Protein AF-A0A016TWL3-F1 (afdb_monomer_lite)

Organism: NCBI:txid53326

Sequence (139 aa):
MMRFKLLQYQGVRLTTAIIVTVYEILSIFLIARTLYVVKKVAPTVRQYFREIGLIIVMAIDNVLGVFECIFEVSSLLGFYWSNNPLLKFIHDHYSLLFFLLIATNSYSIIFLSRDLRREAFFAKRRASNDDHVFMTRFS

Foldseek 3Di:
DVVVVVVVVLVVLVVVLVVLVVVLVVLVVVLVVVVVVCVVVPDDDPVCVLVVVLSVLSVLLSVLSVLVSVQSVCVSVVVCVPPPVSSVVCVVCVVVSVVSNVVSVVVNVVSVVVVVVVVVVVVVVVVVVVVVVVVVVVD

Structure (mmCIF, N/CA/C/O backbone):
data_AF-A0A016TWL3-F1
#
_entry.id   AF-A0A016TWL3-F1
#
loop_
_atom_site.group_PDB
_atom_site.id
_atom_site.type_symbol
_atom_site.label_atom_id
_atom_site.label_alt_id
_atom_site.label_comp_id
_atom_site.label_asym_id
_atom_site.label_entity_id
_atom_site.label_seq_id
_atom_site.pdbx_PDB_ins_code
_atom_site.Cartn_x
_atom_site.Cartn_y
_atom_site.Cartn_z
_atom_site.occupancy
_atom_site.B_iso_or_equiv
_atom_site.auth_seq_id
_atom_site.auth_comp_id
_atom_site.auth_asym_id
_atom_site.auth_atom_id
_atom_site.pdbx_PDB_model_num
ATOM 1 N N . MET A 1 1 ? 14.057 23.406 -25.819 1.00 56.12 1 MET A N 1
ATOM 2 C CA . MET A 1 1 ? 12.793 23.357 -25.044 1.00 56.12 1 MET A CA 1
ATOM 3 C C . MET A 1 1 ? 12.306 21.926 -24.762 1.00 56.12 1 MET A C 1
ATOM 5 O O . MET A 1 1 ? 11.981 21.629 -23.622 1.00 56.12 1 MET A O 1
ATOM 9 N N . MET A 1 2 ? 12.320 21.007 -25.740 1.00 58.12 2 MET A N 1
ATOM 10 C CA . MET A 1 2 ? 11.827 19.620 -25.578 1.00 58.12 2 MET A CA 1
ATOM 11 C C . MET A 1 2 ? 12.643 18.751 -24.590 1.00 58.12 2 MET A C 1
ATOM 13 O O . MET A 1 2 ? 12.067 18.016 -23.796 1.00 58.12 2 MET A O 1
ATOM 17 N N . ARG A 1 3 ? 13.978 18.901 -24.557 1.00 57.78 3 ARG A N 1
ATOM 18 C CA . ARG A 1 3 ? 14.864 18.180 -23.615 1.00 57.78 3 ARG A CA 1
ATOM 19 C C . ARG A 1 3 ? 14.676 18.575 -22.144 1.00 57.78 3 ARG A C 1
ATOM 21 O O . ARG A 1 3 ? 14.868 17.739 -21.273 1.00 57.78 3 ARG A O 1
ATOM 28 N N . PHE A 1 4 ? 14.259 19.814 -21.873 1.00 61.94 4 PHE A N 1
ATOM 29 C CA . PHE A 1 4 ? 14.042 20.306 -20.507 1.00 61.94 4 PHE A CA 1
ATOM 30 C C . PHE A 1 4 ? 12.787 19.678 -19.880 1.00 61.94 4 PHE A C 1
ATOM 32 O O . PHE A 1 4 ? 12.822 19.243 -18.735 1.00 61.94 4 PHE A O 1
ATOM 39 N N . LYS A 1 5 ? 11.712 19.524 -20.672 1.00 62.81 5 LYS A N 1
ATOM 40 C CA . LYS A 1 5 ? 10.492 18.808 -20.254 1.00 62.81 5 LYS A CA 1
ATOM 41 C C . LYS A 1 5 ? 10.761 17.329 -19.965 1.00 62.81 5 LYS A C 1
ATOM 43 O O . LYS A 1 5 ? 10.227 16.787 -19.006 1.00 62.81 5 LYS A O 1
ATOM 48 N N . LEU A 1 6 ? 11.615 16.699 -20.771 1.00 61.50 6 LEU A N 1
ATOM 49 C CA . LEU A 1 6 ? 12.029 15.306 -20.590 1.00 61.50 6 LEU A CA 1
ATOM 50 C C . LEU A 1 6 ? 12.835 15.105 -19.300 1.00 61.50 6 LEU A C 1
ATOM 52 O O . LEU A 1 6 ? 12.558 14.172 -18.554 1.00 61.50 6 LEU A O 1
ATOM 56 N N . LEU A 1 7 ? 13.773 16.008 -19.001 1.00 62.19 7 LEU A N 1
ATOM 57 C CA . LEU A 1 7 ? 14.559 15.966 -17.763 1.00 62.19 7 LEU A CA 1
ATOM 58 C C . LEU A 1 7 ? 13.690 16.198 -16.521 1.00 62.19 7 LEU A C 1
ATOM 60 O O . LEU A 1 7 ? 13.831 15.497 -15.523 1.00 62.19 7 LEU A O 1
ATOM 64 N N . GLN A 1 8 ? 12.749 17.139 -16.607 1.00 69.56 8 GLN A N 1
ATOM 65 C CA . GLN A 1 8 ? 11.818 17.436 -15.522 1.00 69.56 8 GLN A CA 1
ATOM 66 C C . GLN A 1 8 ? 10.868 16.257 -15.250 1.00 69.56 8 GLN A C 1
ATOM 68 O O . GLN A 1 8 ? 10.633 15.912 -14.097 1.00 69.56 8 GLN A O 1
ATOM 73 N N . TYR A 1 9 ? 10.382 15.587 -16.298 1.00 71.38 9 TYR A N 1
ATOM 74 C CA . TYR A 1 9 ? 9.518 14.410 -16.170 1.00 71.38 9 TYR A CA 1
ATOM 75 C C . TYR A 1 9 ? 10.243 13.208 -15.549 1.00 71.38 9 TYR A C 1
ATOM 77 O O . TYR A 1 9 ? 9.702 12.537 -14.674 1.00 71.38 9 TYR A O 1
ATOM 85 N N . GLN A 1 10 ? 11.489 12.960 -15.958 1.00 70.81 10 GLN A N 1
ATOM 86 C CA . GLN A 1 10 ? 12.323 11.902 -15.379 1.00 70.81 10 GLN A CA 1
ATOM 87 C C . GLN A 1 10 ? 12.650 12.179 -13.903 1.00 70.81 10 GLN A C 1
ATOM 89 O O . GLN A 1 10 ? 12.579 11.267 -13.083 1.00 70.81 10 GLN A O 1
ATOM 94 N N . GLY A 1 11 ? 12.934 13.438 -13.550 1.00 74.56 11 GLY A N 1
ATOM 95 C CA . GLY A 1 11 ? 13.174 13.844 -12.163 1.00 74.56 11 GLY A CA 1
ATOM 96 C C . GLY A 1 11 ? 11.966 13.604 -11.257 1.00 74.56 11 GLY A C 1
ATOM 97 O O . GLY A 1 11 ? 12.115 12.997 -10.202 1.00 74.56 11 GLY A O 1
ATOM 98 N N . VAL A 1 12 ? 10.764 14.001 -11.696 1.00 79.00 12 VAL A N 1
ATOM 99 C CA . VAL A 1 12 ? 9.522 13.774 -10.935 1.00 79.00 12 VAL A CA 1
ATOM 100 C C . VAL A 1 12 ? 9.276 12.283 -10.715 1.00 79.00 12 VAL A C 1
ATOM 102 O O . VAL A 1 12 ? 9.033 11.877 -9.585 1.00 79.00 12 VAL A O 1
ATOM 105 N N . ARG A 1 13 ? 9.410 11.453 -11.758 1.00 75.25 13 ARG A N 1
ATOM 106 C CA . ARG A 1 13 ? 9.233 9.996 -11.636 1.00 75.25 13 ARG A CA 1
ATOM 107 C C . ARG A 1 13 ? 10.209 9.367 -10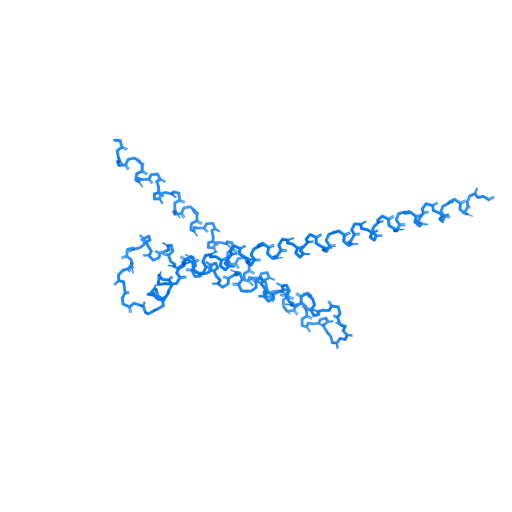.648 1.00 75.25 13 ARG A C 1
ATOM 109 O O . ARG A 1 13 ? 9.808 8.522 -9.858 1.00 75.25 13 ARG A O 1
ATOM 116 N N . LEU A 1 14 ? 11.471 9.797 -10.659 1.00 78.19 14 LEU A N 1
ATOM 117 C CA . LEU A 1 14 ? 12.471 9.302 -9.715 1.00 78.19 14 LEU A CA 1
ATOM 118 C C . LEU A 1 14 ? 12.124 9.685 -8.271 1.00 78.19 14 LEU A C 1
ATOM 120 O O . LEU A 1 14 ? 12.214 8.850 -7.374 1.00 78.19 14 LEU A O 1
ATOM 124 N N . THR A 1 15 ? 11.716 10.935 -8.036 1.00 81.31 15 THR A N 1
ATOM 125 C CA . THR A 1 15 ? 11.315 11.392 -6.700 1.00 81.31 15 THR A CA 1
ATOM 126 C C . THR A 1 15 ? 10.095 10.626 -6.193 1.00 81.31 15 THR A C 1
ATOM 128 O O . THR A 1 1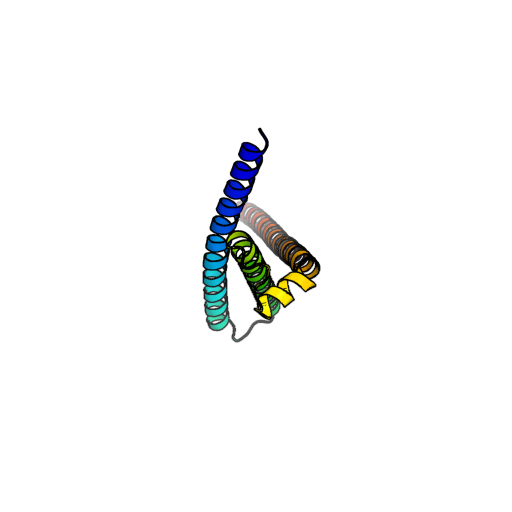5 ? 10.105 10.174 -5.050 1.00 81.31 15 THR A O 1
ATOM 131 N N . THR A 1 16 ? 9.084 10.422 -7.039 1.00 80.19 16 THR A N 1
ATOM 132 C CA . THR A 1 16 ? 7.896 9.633 -6.690 1.00 80.19 16 THR A CA 1
ATOM 133 C C . THR A 1 16 ? 8.269 8.193 -6.348 1.00 80.19 16 THR A C 1
ATOM 135 O O . THR A 1 16 ? 7.900 7.726 -5.275 1.00 80.19 16 THR A O 1
ATOM 138 N N . ALA A 1 17 ? 9.086 7.532 -7.173 1.00 74.81 17 ALA A N 1
ATOM 139 C CA . ALA A 1 17 ? 9.522 6.159 -6.924 1.00 74.81 17 ALA A CA 1
ATOM 140 C C . ALA A 1 17 ? 10.256 6.009 -5.578 1.00 74.81 17 ALA A C 1
ATOM 142 O O . ALA A 1 17 ? 10.011 5.055 -4.839 1.00 74.81 17 ALA A O 1
ATOM 143 N N . ILE A 1 18 ? 11.120 6.966 -5.213 1.00 81.31 18 ILE A N 1
ATOM 144 C CA . ILE A 1 18 ? 11.823 6.961 -3.918 1.00 81.31 18 ILE A CA 1
ATOM 145 C C . ILE A 1 18 ? 10.834 7.102 -2.757 1.00 81.31 18 ILE A C 1
ATOM 147 O O . ILE A 1 18 ? 10.911 6.343 -1.791 1.00 81.31 18 ILE A O 1
ATOM 151 N N . ILE A 1 19 ? 9.905 8.058 -2.845 1.00 84.81 19 ILE A N 1
ATOM 152 C CA . ILE A 1 19 ? 8.906 8.301 -1.796 1.00 84.81 19 ILE A CA 1
ATOM 153 C C . ILE A 1 19 ? 8.029 7.063 -1.600 1.00 84.81 19 ILE A C 1
ATOM 155 O O . ILE A 1 19 ? 7.853 6.623 -0.464 1.00 84.81 19 ILE A O 1
ATOM 159 N N . VAL A 1 20 ? 7.532 6.482 -2.694 1.00 79.56 20 VAL A N 1
ATOM 160 C CA . VAL A 1 20 ? 6.716 5.263 -2.672 1.00 79.56 20 VAL A CA 1
ATOM 161 C C . VAL A 1 20 ? 7.508 4.116 -2.053 1.00 79.56 20 VAL A C 1
ATOM 163 O O . VAL A 1 20 ? 7.037 3.501 -1.106 1.00 79.56 20 VAL A O 1
ATOM 166 N N . THR A 1 21 ? 8.759 3.897 -2.466 1.00 78.81 21 THR A N 1
ATOM 167 C CA . THR A 1 21 ? 9.604 2.830 -1.899 1.00 78.81 21 THR A CA 1
ATOM 168 C C . THR A 1 21 ? 9.759 2.958 -0.379 1.00 78.81 21 THR A C 1
ATOM 170 O O . THR A 1 21 ? 9.636 1.973 0.349 1.00 78.81 21 THR A O 1
ATOM 173 N N . VAL A 1 22 ? 10.014 4.169 0.130 1.00 84.88 22 VAL A N 1
ATOM 174 C CA . VAL A 1 22 ? 10.128 4.410 1.579 1.00 84.88 22 VAL A CA 1
ATOM 175 C C . VAL A 1 22 ? 8.794 4.157 2.284 1.00 84.88 22 VAL A C 1
ATOM 177 O O . VAL A 1 22 ? 8.773 3.546 3.354 1.00 84.88 22 VAL A O 1
ATOM 180 N N . TYR A 1 23 ? 7.687 4.598 1.687 1.00 82.81 23 TYR A N 1
ATOM 181 C CA . TYR A 1 23 ? 6.347 4.394 2.227 1.00 82.81 23 TYR A CA 1
ATOM 182 C C . TYR A 1 23 ? 5.982 2.907 2.326 1.00 82.81 23 TYR A C 1
ATOM 184 O O . TYR A 1 23 ? 5.508 2.471 3.375 1.00 82.81 23 TYR A O 1
ATOM 192 N N . GLU A 1 24 ? 6.266 2.115 1.292 1.00 79.00 24 GLU A N 1
ATOM 193 C CA . GLU A 1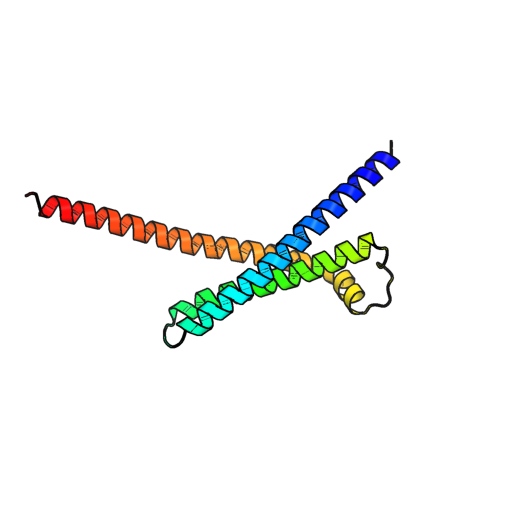 24 ? 6.020 0.667 1.272 1.00 79.00 24 GLU A CA 1
ATOM 194 C C . GLU A 1 24 ? 6.827 -0.052 2.367 1.00 79.00 24 GLU A C 1
ATOM 196 O O . GLU A 1 24 ? 6.286 -0.845 3.138 1.00 79.00 24 GLU A O 1
ATOM 201 N N . ILE A 1 25 ? 8.114 0.283 2.534 1.00 82.75 25 ILE A N 1
ATOM 202 C CA . ILE A 1 25 ? 8.964 -0.313 3.584 1.00 82.75 25 ILE A CA 1
ATOM 203 C C . ILE A 1 25 ? 8.404 -0.020 4.984 1.00 82.75 25 ILE A C 1
ATOM 205 O O . ILE A 1 25 ? 8.319 -0.918 5.830 1.00 82.75 25 ILE A O 1
ATOM 209 N N . LEU A 1 26 ? 8.001 1.227 5.237 1.00 84.75 26 LEU A N 1
ATOM 210 C CA . LEU A 1 26 ? 7.381 1.614 6.505 1.00 84.75 26 LEU A CA 1
ATOM 211 C C . LEU A 1 26 ? 6.039 0.899 6.712 1.00 84.75 26 LEU A C 1
ATOM 213 O O . LEU A 1 26 ? 5.759 0.427 7.816 1.00 84.75 26 LEU A O 1
ATOM 217 N N . SER A 1 27 ? 5.238 0.770 5.657 1.00 81.56 27 SER A N 1
ATOM 218 C CA . SER A 1 27 ? 3.937 0.101 5.690 1.00 81.56 27 SER A CA 1
ATOM 219 C C . SER A 1 27 ? 4.072 -1.382 6.030 1.00 81.56 27 SER A C 1
ATOM 221 O O . SER A 1 27 ? 3.378 -1.864 6.928 1.00 81.56 27 SER A O 1
ATOM 223 N N . ILE A 1 28 ? 5.038 -2.093 5.435 1.00 83.50 28 ILE A N 1
ATOM 224 C CA . ILE A 1 28 ? 5.365 -3.486 5.789 1.00 83.50 28 ILE A CA 1
ATOM 225 C C . ILE A 1 28 ? 5.693 -3.604 7.283 1.00 83.50 28 ILE A C 1
ATOM 227 O O . ILE A 1 28 ? 5.150 -4.472 7.973 1.00 83.50 28 ILE A O 1
ATOM 231 N N . PHE A 1 29 ? 6.555 -2.724 7.802 1.00 84.69 29 PHE A N 1
ATOM 232 C CA . PHE A 1 29 ? 6.948 -2.744 9.212 1.00 84.69 29 PHE A CA 1
ATOM 233 C C . PHE A 1 29 ? 5.748 -2.532 10.151 1.00 84.69 29 PHE A C 1
ATOM 235 O O . PHE A 1 29 ? 5.584 -3.256 11.140 1.00 84.69 29 PHE A O 1
ATOM 242 N N . LEU A 1 30 ? 4.874 -1.575 9.831 1.00 83.00 30 LEU A N 1
ATOM 243 C CA . LEU A 1 30 ? 3.681 -1.270 10.624 1.00 83.00 30 LEU A CA 1
ATOM 244 C C . LEU A 1 30 ? 2.637 -2.393 10.574 1.00 83.00 30 LEU A C 1
ATOM 246 O O . LEU A 1 30 ? 2.065 -2.736 11.615 1.00 83.00 30 LEU A O 1
ATOM 250 N N . ILE A 1 31 ? 2.420 -3.010 9.410 1.00 84.81 31 ILE A N 1
ATOM 251 C CA . ILE A 1 31 ? 1.503 -4.148 9.254 1.00 84.81 31 ILE A CA 1
ATOM 252 C C . ILE A 1 31 ? 2.015 -5.351 10.053 1.00 84.81 31 ILE A C 1
ATOM 254 O O . ILE A 1 31 ? 1.254 -5.950 10.817 1.00 84.81 31 ILE A O 1
ATOM 258 N N . ALA A 1 32 ? 3.311 -5.665 9.961 1.00 81.31 32 ALA A N 1
ATOM 259 C CA . ALA A 1 32 ? 3.921 -6.765 10.707 1.00 81.31 32 ALA A CA 1
ATOM 260 C C . ALA A 1 32 ? 3.790 -6.571 12.226 1.00 81.31 32 ALA A C 1
ATOM 262 O O . ALA A 1 32 ? 3.399 -7.493 12.950 1.00 81.31 32 ALA A O 1
ATOM 263 N N . ARG A 1 33 ? 4.049 -5.352 12.716 1.00 84.81 33 ARG A N 1
ATOM 264 C CA . ARG A 1 33 ? 3.878 -5.011 14.134 1.00 84.81 33 ARG A CA 1
ATOM 265 C C . ARG A 1 33 ? 2.420 -5.144 14.574 1.00 84.81 33 ARG A C 1
ATOM 267 O O . ARG A 1 33 ? 2.161 -5.709 15.635 1.00 84.81 33 ARG A O 1
ATOM 274 N N . THR A 1 34 ? 1.478 -4.657 13.770 1.00 81.38 34 THR A N 1
ATOM 275 C CA . THR A 1 34 ? 0.039 -4.732 14.067 1.00 81.38 34 THR A CA 1
ATOM 276 C C . THR A 1 34 ? -0.434 -6.182 14.143 1.00 81.38 34 THR A C 1
ATOM 278 O O . THR A 1 34 ? -1.069 -6.565 15.123 1.00 81.38 34 THR A O 1
ATOM 281 N N . LEU A 1 35 ? -0.044 -7.028 13.183 1.00 80.75 35 LEU A N 1
ATOM 282 C CA . LEU A 1 35 ? -0.340 -8.465 13.201 1.00 80.75 35 LEU A CA 1
ATOM 283 C C . LEU A 1 35 ? 0.229 -9.163 14.440 1.00 80.75 35 LEU A C 1
ATOM 285 O O . LEU A 1 35 ? -0.456 -9.979 15.059 1.00 80.75 35 LEU A O 1
ATOM 289 N N . TYR A 1 36 ? 1.462 -8.829 14.827 1.00 82.75 36 TYR A N 1
ATOM 290 C CA . TYR A 1 36 ? 2.091 -9.384 16.024 1.00 82.75 36 TYR A CA 1
ATOM 291 C C . TYR A 1 36 ? 1.328 -9.012 17.303 1.00 82.75 36 TYR A C 1
ATOM 293 O O . TYR A 1 36 ? 1.057 -9.877 18.139 1.00 82.75 36 TYR A O 1
ATOM 301 N N . VAL A 1 37 ? 0.941 -7.740 17.444 1.00 81.94 37 VAL A N 1
ATOM 302 C CA . VAL A 1 37 ? 0.168 -7.254 18.595 1.00 81.94 37 VAL A CA 1
ATOM 303 C C . VAL A 1 37 ? -1.210 -7.907 18.635 1.00 81.94 37 VAL A C 1
ATOM 305 O O . VAL A 1 37 ? -1.586 -8.439 19.676 1.00 81.94 37 VAL A O 1
ATOM 308 N N . VAL A 1 38 ? -1.931 -7.952 17.511 1.00 77.06 38 VAL A N 1
ATOM 309 C CA . VAL A 1 38 ? -3.255 -8.588 17.442 1.00 77.06 38 VAL A CA 1
ATOM 310 C C . VAL A 1 38 ? -3.160 -10.058 17.832 1.00 77.06 38 VAL A C 1
ATOM 312 O O . VAL A 1 38 ? -3.883 -10.490 18.724 1.00 77.06 38 VAL A O 1
ATOM 315 N N . LYS A 1 39 ? -2.208 -10.819 17.275 1.00 76.44 39 LYS A N 1
ATOM 316 C CA . LYS A 1 39 ? -2.013 -12.237 17.624 1.00 76.44 39 LYS A CA 1
ATOM 317 C C . LYS A 1 39 ? -1.786 -12.450 19.125 1.00 76.44 39 LYS A C 1
ATOM 319 O O . LYS A 1 39 ? -2.258 -13.441 19.674 1.00 76.44 39 LYS A O 1
ATOM 324 N N . LYS A 1 40 ? -1.089 -11.527 19.793 1.00 78.88 40 LYS A N 1
ATOM 325 C CA . LYS A 1 40 ? -0.817 -11.601 21.234 1.00 78.88 40 LYS A CA 1
ATOM 326 C C . LYS A 1 40 ? -2.052 -11.306 22.102 1.00 78.88 40 LYS A C 1
ATOM 328 O O . LYS A 1 40 ? -2.128 -11.818 23.213 1.00 78.88 40 LYS A O 1
ATOM 333 N N . VAL A 1 41 ? -3.005 -10.507 21.619 1.00 74.88 41 VAL A N 1
ATOM 334 C CA . VAL A 1 41 ? -4.175 -10.026 22.391 1.00 74.88 41 VAL A CA 1
ATOM 335 C C . VAL A 1 41 ? -5.474 -10.791 22.042 1.00 74.88 41 VAL A C 1
ATOM 337 O O . VAL A 1 41 ? -6.494 -10.638 22.709 1.00 74.88 41 VAL A O 1
ATOM 340 N N . ALA A 1 42 ? -5.453 -11.657 21.023 1.00 61.47 42 ALA A N 1
ATOM 341 C CA . ALA A 1 42 ? -6.652 -12.131 20.328 1.00 61.47 42 ALA A CA 1
ATOM 342 C C . ALA A 1 42 ? -7.483 -13.316 20.882 1.00 61.47 42 ALA A C 1
ATOM 344 O O . ALA A 1 42 ? -8.468 -13.615 20.205 1.00 61.47 42 ALA A O 1
ATOM 345 N N . PRO A 1 43 ? -7.235 -14.034 22.001 1.00 55.12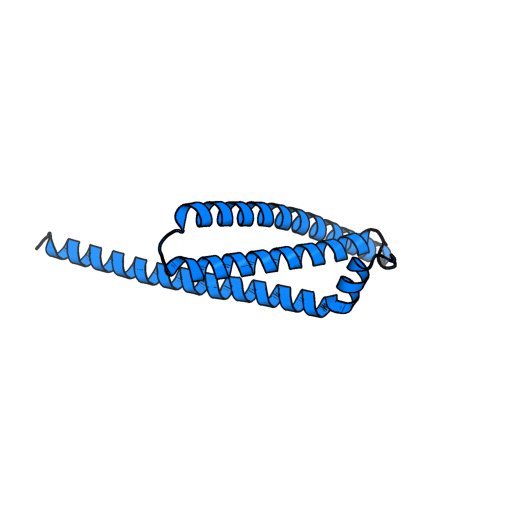 43 PRO A N 1
ATOM 346 C CA . PRO A 1 43 ? -7.878 -15.346 22.121 1.00 55.12 43 PRO A CA 1
ATOM 347 C C . PRO A 1 43 ? -9.419 -15.366 22.254 1.00 55.12 43 PRO A C 1
ATOM 349 O O . PRO A 1 43 ? -9.971 -16.457 22.152 1.00 55.12 43 PRO A O 1
ATOM 352 N N . THR A 1 44 ? -10.154 -14.249 22.438 1.00 57.06 44 THR A N 1
ATOM 353 C CA . THR A 1 44 ? -11.564 -14.391 22.884 1.00 57.06 44 THR A CA 1
ATOM 354 C C . THR A 1 44 ? -12.628 -13.383 22.415 1.00 57.06 44 THR A C 1
ATOM 356 O O . THR A 1 44 ? -13.703 -13.371 23.009 1.00 57.06 44 THR A O 1
ATOM 359 N N . VAL A 1 45 ? -12.452 -12.541 21.380 1.00 55.75 45 VAL A N 1
ATOM 360 C CA . VAL A 1 45 ? -13.517 -11.548 21.062 1.00 55.75 45 VAL A CA 1
ATOM 361 C C . VAL A 1 45 ? -13.827 -11.373 19.572 1.00 55.75 45 VAL A C 1
ATOM 363 O O . VAL A 1 45 ? -12.989 -10.972 18.772 1.00 55.75 45 VAL A O 1
ATOM 366 N N . ARG A 1 46 ? -15.108 -11.555 19.218 1.00 58.59 46 ARG A N 1
ATOM 367 C CA . ARG A 1 46 ? -15.734 -11.304 17.898 1.00 58.59 46 ARG A CA 1
ATOM 368 C C . ARG A 1 46 ? -15.459 -9.898 17.326 1.00 58.59 46 ARG A C 1
ATOM 370 O O . ARG A 1 46 ? -15.618 -9.679 16.130 1.00 58.59 46 ARG A O 1
ATOM 377 N N . GLN A 1 47 ? -15.029 -8.965 18.174 1.00 65.50 47 GLN A N 1
ATOM 378 C CA . GLN A 1 47 ? -14.642 -7.599 17.825 1.00 65.50 47 GLN A CA 1
ATOM 379 C C . GLN A 1 47 ? -13.379 -7.542 16.939 1.00 65.50 47 GLN A C 1
ATOM 381 O O . GLN A 1 47 ? -13.283 -6.652 16.096 1.00 65.50 47 GLN A O 1
ATOM 386 N N . TYR A 1 48 ? -12.497 -8.550 17.015 1.00 66.69 48 TYR A N 1
ATOM 387 C CA . TYR A 1 48 ? -11.259 -8.616 16.229 1.00 66.69 48 TYR A CA 1
ATOM 388 C C . TYR A 1 48 ? -11.451 -9.016 14.761 1.00 66.69 48 TYR A C 1
ATOM 390 O O . TYR A 1 48 ? -10.604 -8.685 13.942 1.00 66.69 48 TYR A O 1
ATOM 398 N N . PHE A 1 49 ? -12.555 -9.670 14.371 1.00 68.94 49 PHE A N 1
ATOM 399 C CA . PHE A 1 49 ? -12.770 -10.062 12.963 1.00 68.94 49 PHE A CA 1
ATOM 400 C C . PHE A 1 49 ? -12.766 -8.864 12.012 1.00 68.94 49 PHE A C 1
ATOM 402 O O . PHE A 1 49 ? -12.262 -8.939 10.894 1.00 68.94 49 PHE A O 1
ATOM 409 N N . ARG A 1 50 ? -13.326 -7.746 12.475 1.00 69.62 50 ARG A N 1
ATOM 410 C CA . ARG A 1 50 ? -13.402 -6.508 11.711 1.00 69.62 50 ARG A CA 1
ATOM 411 C C . ARG A 1 50 ? -12.016 -5.863 11.567 1.00 69.62 50 ARG A C 1
ATOM 413 O O . ARG A 1 50 ? -11.649 -5.471 10.466 1.00 69.62 50 ARG A O 1
ATOM 420 N N . GLU A 1 51 ? -11.242 -5.818 12.648 1.00 74.56 51 GLU A N 1
ATOM 421 C CA . GLU A 1 51 ? -9.863 -5.306 12.651 1.00 74.56 51 GLU A CA 1
ATOM 422 C C . GLU A 1 51 ? -8.933 -6.172 11.792 1.00 74.56 51 GLU A C 1
ATOM 424 O O . GLU A 1 51 ? -8.173 -5.647 10.986 1.00 74.56 51 GLU A O 1
ATOM 429 N N . ILE A 1 52 ? -9.066 -7.498 11.876 1.00 77.69 52 ILE A N 1
ATOM 430 C CA . ILE A 1 52 ? -8.345 -8.451 11.023 1.00 77.69 52 ILE A CA 1
ATOM 431 C C . ILE A 1 52 ? -8.683 -8.216 9.547 1.00 77.69 52 ILE A C 1
ATOM 433 O O . ILE A 1 52 ? -7.780 -8.197 8.718 1.00 77.69 52 ILE A O 1
ATOM 437 N N . GLY A 1 53 ? -9.957 -7.982 9.212 1.00 79.62 53 GLY A N 1
ATOM 438 C CA . GLY A 1 53 ? -10.367 -7.647 7.847 1.00 79.62 53 GLY A CA 1
ATOM 439 C C . GLY A 1 53 ? -9.681 -6.388 7.309 1.00 79.62 53 GLY A C 1
ATOM 440 O O . GLY A 1 53 ? -9.227 -6.384 6.169 1.00 79.62 53 GLY A O 1
ATOM 441 N N . LEU A 1 54 ? -9.540 -5.344 8.132 1.00 79.31 54 LEU A N 1
ATOM 442 C CA . LEU A 1 54 ? -8.823 -4.128 7.739 1.00 79.31 54 LEU A CA 1
ATOM 443 C C . LEU A 1 54 ? -7.321 -4.375 7.568 1.00 79.31 54 LEU A C 1
ATOM 445 O O . LEU A 1 54 ? -6.736 -3.913 6.594 1.00 79.31 54 LEU A O 1
ATOM 449 N N . ILE A 1 55 ? -6.712 -5.158 8.460 1.00 80.44 55 ILE A N 1
ATOM 450 C CA . ILE A 1 55 ? -5.300 -5.544 8.346 1.00 80.44 55 ILE A CA 1
ATOM 451 C C . ILE A 1 55 ? -5.052 -6.330 7.052 1.00 80.44 55 ILE A C 1
ATOM 453 O O . ILE A 1 55 ? -4.048 -6.104 6.384 1.00 80.44 55 ILE A O 1
ATOM 457 N N . ILE A 1 56 ? -5.973 -7.219 6.668 1.00 82.25 56 ILE A N 1
ATOM 458 C CA . ILE A 1 56 ? -5.892 -7.965 5.406 1.00 82.25 56 ILE A CA 1
ATOM 459 C C . ILE A 1 56 ? -5.979 -7.015 4.209 1.00 82.25 56 ILE A C 1
ATOM 461 O O . ILE A 1 56 ? -5.167 -7.130 3.296 1.00 82.25 56 ILE A O 1
ATOM 465 N N . VAL A 1 57 ? -6.915 -6.061 4.207 1.00 83.56 57 VAL A N 1
ATOM 466 C CA . VAL A 1 57 ? -7.021 -5.085 3.108 1.00 83.56 57 VAL A CA 1
ATOM 467 C C . VAL A 1 57 ? -5.766 -4.217 3.013 1.00 83.56 57 VAL A C 1
ATOM 469 O O . VAL A 1 57 ? -5.262 -4.029 1.913 1.00 83.56 57 VAL A O 1
ATOM 472 N N . MET A 1 58 ? -5.209 -3.764 4.139 1.00 82.12 58 MET A N 1
ATOM 473 C CA . MET A 1 58 ? -3.935 -3.033 4.159 1.00 82.12 58 MET A CA 1
ATOM 474 C C . MET A 1 58 ? -2.765 -3.880 3.648 1.00 82.12 58 MET A C 1
ATOM 476 O O . MET A 1 58 ? -1.892 -3.370 2.955 1.00 82.12 58 MET A O 1
ATOM 480 N N . ALA A 1 59 ? -2.743 -5.178 3.957 1.00 84.00 59 ALA A N 1
ATOM 481 C CA . ALA A 1 59 ? -1.734 -6.085 3.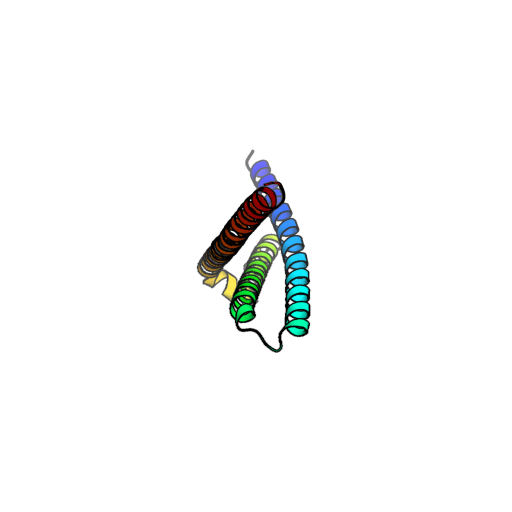423 1.00 84.00 59 ALA A CA 1
ATOM 482 C C . ALA A 1 59 ? -1.859 -6.250 1.900 1.00 84.00 59 ALA A C 1
ATOM 484 O O . ALA A 1 59 ? -0.841 -6.285 1.216 1.00 84.00 59 ALA A O 1
ATOM 485 N N . ILE A 1 60 ? -3.084 -6.319 1.369 1.00 86.00 60 ILE A N 1
ATOM 486 C CA . ILE A 1 60 ? -3.330 -6.359 -0.079 1.00 86.00 60 ILE A CA 1
ATOM 487 C C . ILE A 1 60 ? -2.875 -5.050 -0.735 1.00 86.00 60 ILE A C 1
ATOM 489 O O . ILE A 1 60 ? -2.168 -5.105 -1.734 1.00 86.00 60 ILE A O 1
ATOM 493 N N . ASP A 1 61 ? -3.226 -3.899 -0.156 1.00 85.00 61 ASP A N 1
ATOM 494 C CA . ASP A 1 61 ? -2.849 -2.567 -0.656 1.00 85.00 61 ASP A CA 1
ATOM 495 C C . ASP A 1 61 ? -1.324 -2.428 -0.792 1.00 85.00 61 ASP A C 1
ATOM 497 O O . ASP A 1 61 ? -0.816 -2.061 -1.845 1.00 85.00 61 ASP A O 1
ATOM 501 N N . ASN A 1 62 ? -0.592 -2.865 0.233 1.00 84.88 62 ASN A N 1
ATOM 502 C CA . ASN A 1 62 ? 0.871 -2.896 0.268 1.00 84.88 62 ASN A CA 1
ATOM 503 C C . ASN A 1 62 ? 1.470 -3.849 -0.792 1.00 84.88 62 ASN A C 1
ATOM 505 O O . ASN A 1 62 ? 2.448 -3.540 -1.461 1.00 84.88 62 ASN A O 1
ATOM 509 N N . VAL A 1 63 ? 0.870 -5.024 -1.025 1.00 86.06 63 VAL A N 1
ATOM 510 C CA . VAL A 1 63 ? 1.325 -5.917 -2.113 1.00 86.06 63 VAL A CA 1
ATOM 511 C C . VAL A 1 63 ? 1.122 -5.268 -3.488 1.00 86.06 63 VAL A C 1
ATOM 513 O O . VAL A 1 63 ? 1.973 -5.410 -4.368 1.00 86.06 63 VAL A O 1
ATOM 516 N N . LEU A 1 64 ? 0.017 -4.546 -3.681 1.00 86.62 64 LEU A N 1
ATOM 517 C CA . LEU A 1 64 ? -0.253 -3.823 -4.925 1.00 86.62 64 LEU A CA 1
ATOM 518 C C . LEU A 1 64 ? 0.716 -2.652 -5.123 1.00 86.62 64 LEU A C 1
ATOM 520 O O . LEU A 1 64 ? 1.232 -2.493 -6.230 1.00 86.62 64 LEU A O 1
ATOM 524 N N . GLY A 1 65 ? 1.033 -1.908 -4.060 1.00 83.88 65 GLY A N 1
ATOM 525 C CA . GLY A 1 65 ? 2.042 -0.846 -4.069 1.00 83.88 65 GLY A CA 1
ATOM 526 C C . GLY A 1 65 ? 3.434 -1.360 -4.448 1.00 83.88 65 GLY A C 1
ATOM 527 O O . GLY A 1 65 ? 4.118 -0.773 -5.289 1.00 83.88 65 GLY A O 1
ATOM 528 N N . VAL A 1 66 ? 3.826 -2.536 -3.944 1.00 84.12 66 VAL A N 1
ATOM 529 C CA . VAL A 1 66 ? 5.069 -3.208 -4.364 1.00 84.12 66 VAL A CA 1
ATOM 530 C C . VAL A 1 66 ? 5.069 -3.528 -5.864 1.00 84.12 66 VAL A C 1
ATOM 532 O O . VAL A 1 66 ? 6.086 -3.309 -6.527 1.00 84.12 66 VAL A O 1
ATOM 535 N N . PHE A 1 67 ? 3.961 -4.016 -6.434 1.00 86.19 67 PHE A N 1
ATOM 536 C CA . PHE A 1 67 ? 3.887 -4.274 -7.878 1.00 86.19 67 PHE A CA 1
ATOM 537 C C . PHE A 1 67 ? 4.008 -2.997 -8.712 1.00 86.19 67 PHE A C 1
ATOM 539 O O . PHE A 1 67 ? 4.702 -3.003 -9.733 1.00 86.19 67 PHE A O 1
ATOM 546 N N . GLU A 1 68 ? 3.389 -1.903 -8.273 1.00 83.06 68 GLU A N 1
ATOM 547 C CA . GLU A 1 68 ? 3.520 -0.598 -8.921 1.00 83.06 68 GLU A CA 1
ATOM 548 C C . GLU A 1 68 ? 4.968 -0.094 -8.868 1.00 83.06 68 GLU A C 1
ATOM 550 O O . GLU A 1 68 ? 5.534 0.279 -9.897 1.00 83.06 68 GLU A O 1
ATOM 555 N N . CYS A 1 69 ? 5.621 -0.200 -7.710 1.00 81.88 69 CYS A N 1
ATOM 556 C CA . CYS A 1 69 ? 7.025 0.167 -7.543 1.00 81.88 69 CYS A CA 1
ATOM 557 C C . CYS A 1 69 ? 7.952 -0.661 -8.453 1.00 81.88 69 CYS A C 1
ATOM 559 O O . CYS A 1 69 ? 8.838 -0.113 -9.112 1.00 81.88 69 CYS A O 1
ATOM 561 N N . ILE A 1 70 ? 7.745 -1.980 -8.546 1.00 83.88 70 ILE A N 1
ATOM 562 C CA . ILE A 1 70 ? 8.508 -2.856 -9.453 1.00 83.88 70 ILE A CA 1
ATOM 563 C C . ILE A 1 70 ? 8.316 -2.420 -10.914 1.00 83.88 70 ILE A C 1
ATOM 565 O O . ILE A 1 70 ? 9.280 -2.378 -11.689 1.00 83.88 70 ILE A O 1
ATOM 569 N N . PHE A 1 71 ? 7.091 -2.067 -11.302 1.00 82.81 71 PHE A N 1
ATOM 570 C CA . PHE A 1 71 ? 6.793 -1.577 -12.644 1.00 82.81 71 PHE A CA 1
ATOM 571 C C . PHE A 1 71 ? 7.480 -0.236 -12.941 1.00 82.81 71 PHE A C 1
ATOM 573 O O . PHE A 1 71 ? 8.130 -0.088 -13.978 1.00 82.81 71 PHE A O 1
ATOM 580 N N . GLU A 1 72 ? 7.418 0.730 -12.026 1.00 78.88 72 GLU A N 1
ATOM 581 C CA . GLU A 1 72 ? 8.073 2.027 -12.209 1.00 78.88 72 GLU A CA 1
ATOM 582 C C . GLU A 1 72 ? 9.597 1.904 -12.282 1.00 78.88 72 GLU A C 1
ATOM 584 O O . GLU A 1 72 ? 10.217 2.459 -13.193 1.00 78.88 72 GLU A O 1
ATOM 589 N N . VAL A 1 73 ? 10.204 1.134 -11.377 1.00 81.19 73 VAL A N 1
ATOM 590 C CA . VAL A 1 73 ? 11.657 0.914 -11.347 1.00 81.19 73 VAL A CA 1
ATOM 591 C C . VAL A 1 73 ? 12.122 0.184 -12.606 1.00 81.19 73 VAL A C 1
ATOM 593 O O . VAL A 1 73 ? 13.112 0.587 -13.219 1.00 81.19 73 VAL A O 1
ATOM 596 N N . SER A 1 74 ? 11.399 -0.846 -13.053 1.00 81.31 74 SER A N 1
ATOM 597 C CA . SER A 1 74 ? 11.734 -1.549 -14.300 1.00 81.31 74 SER A CA 1
ATOM 598 C C . SER A 1 74 ? 11.612 -0.646 -15.532 1.00 81.31 74 SER A C 1
ATOM 600 O O . SER A 1 74 ? 12.453 -0.722 -16.430 1.00 81.31 74 SER A O 1
ATOM 602 N N . SER A 1 75 ? 10.633 0.264 -15.553 1.00 78.25 75 SER A N 1
ATOM 603 C CA . SER A 1 75 ? 10.495 1.289 -16.591 1.00 78.25 75 SER A CA 1
ATOM 604 C C . SER A 1 75 ? 11.656 2.291 -16.575 1.00 78.25 75 SER A C 1
ATOM 606 O O . SER A 1 75 ? 12.175 2.632 -17.638 1.00 78.25 75 SER A O 1
ATOM 608 N N . LEU A 1 76 ? 12.097 2.741 -15.395 1.00 76.75 76 LEU A N 1
ATOM 609 C CA . LEU A 1 76 ? 13.222 3.675 -15.240 1.00 76.75 76 LEU A CA 1
ATOM 610 C C . LEU A 1 76 ? 14.564 3.052 -15.646 1.00 76.75 76 LEU A C 1
ATOM 612 O O . LEU A 1 76 ? 15.385 3.720 -16.269 1.00 76.75 76 LEU A O 1
ATOM 616 N N . LEU A 1 77 ? 14.772 1.773 -15.332 1.00 79.25 77 LEU A N 1
ATOM 617 C CA . LEU A 1 77 ? 15.995 1.036 -15.668 1.00 79.25 77 LEU A CA 1
ATOM 618 C C . LEU A 1 77 ? 16.011 0.503 -17.112 1.00 79.25 77 LEU A C 1
ATOM 620 O O . LEU A 1 77 ? 17.002 -0.082 -17.539 1.00 79.25 77 LEU A O 1
ATOM 624 N N . GLY A 1 78 ? 14.929 0.693 -17.875 1.00 74.69 78 GLY A N 1
ATOM 625 C CA . GLY A 1 78 ? 14.830 0.226 -19.260 1.00 74.69 78 GLY A CA 1
ATOM 626 C C . GLY A 1 78 ? 14.607 -1.284 -19.404 1.00 74.69 78 GLY A C 1
ATOM 627 O O . GLY A 1 78 ? 14.713 -1.817 -20.505 1.00 74.69 78 GLY A O 1
ATOM 628 N N . PHE A 1 79 ? 14.236 -1.983 -18.327 1.00 75.75 79 PHE A N 1
ATOM 629 C CA . PHE A 1 79 ? 13.942 -3.423 -18.328 1.00 75.75 79 PHE A CA 1
ATOM 630 C C . PHE A 1 79 ? 12.534 -3.771 -18.832 1.00 75.75 79 PHE A C 1
ATOM 632 O O . PHE A 1 79 ? 12.076 -4.896 -18.654 1.00 75.75 79 PHE A O 1
ATOM 639 N N . TYR A 1 80 ? 11.856 -2.833 -19.494 1.00 61.62 80 TYR A N 1
ATOM 640 C CA . TYR A 1 80 ? 10.483 -2.984 -19.987 1.00 61.62 80 TYR A CA 1
ATOM 641 C C . TYR A 1 80 ? 10.291 -4.197 -20.920 1.00 61.62 80 TYR A C 1
ATOM 643 O O . TYR A 1 80 ? 9.215 -4.779 -20.966 1.00 61.62 80 TYR A O 1
ATOM 651 N N . TRP A 1 81 ? 11.355 -4.610 -21.618 1.00 62.97 81 TRP A N 1
ATOM 652 C CA . TRP A 1 81 ? 11.378 -5.752 -22.546 1.00 62.97 81 TRP A CA 1
ATOM 653 C C . TRP A 1 81 ? 12.082 -6.990 -21.984 1.00 62.97 81 TRP A C 1
ATOM 655 O O . TRP A 1 81 ? 12.478 -7.891 -22.721 1.00 62.97 81 TRP A O 1
ATOM 665 N N . SER A 1 82 ? 12.300 -7.026 -20.674 1.00 66.75 82 SER A N 1
ATOM 666 C CA . SER A 1 82 ? 12.896 -8.176 -20.014 1.00 66.75 82 SER A CA 1
ATOM 667 C C . SER A 1 82 ? 11.984 -9.405 -20.134 1.00 66.75 82 SER A C 1
ATOM 669 O O . SER A 1 82 ? 10.785 -9.314 -19.885 1.00 66.75 82 SER A O 1
ATOM 671 N N . ASN A 1 83 ? 12.559 -10.582 -20.413 1.00 73.19 83 ASN A N 1
ATOM 672 C CA . ASN A 1 83 ? 11.860 -11.882 -20.406 1.00 73.19 83 ASN A CA 1
ATOM 673 C C . ASN A 1 83 ? 11.404 -12.340 -19.001 1.00 73.19 83 ASN A C 1
ATOM 675 O O . ASN A 1 83 ? 11.101 -13.514 -18.790 1.00 73.19 83 ASN A O 1
ATOM 679 N N . ASN A 1 84 ? 11.358 -11.433 -18.025 1.00 81.94 84 ASN A N 1
ATOM 680 C CA . ASN A 1 84 ? 10.884 -11.728 -16.685 1.00 81.94 84 ASN A CA 1
ATOM 681 C C . ASN A 1 84 ? 9.359 -11.949 -16.703 1.00 81.94 84 ASN A C 1
ATOM 683 O O . ASN A 1 84 ? 8.608 -11.007 -16.979 1.00 81.94 84 ASN A O 1
ATOM 687 N N . PRO A 1 85 ? 8.870 -13.153 -16.350 1.00 83.56 85 PRO A N 1
ATOM 688 C CA . PRO A 1 85 ? 7.442 -13.474 -16.402 1.00 83.56 85 PRO A CA 1
ATOM 689 C C . PRO A 1 85 ? 6.616 -12.597 -15.453 1.00 83.56 85 PRO A C 1
ATOM 691 O O . PRO A 1 85 ? 5.473 -12.267 -15.752 1.00 83.56 85 PRO A O 1
ATOM 694 N N . LEU A 1 86 ? 7.218 -12.168 -14.340 1.00 82.25 86 LEU A N 1
ATOM 695 C CA . LEU A 1 86 ? 6.588 -11.296 -13.352 1.00 82.25 86 LEU A CA 1
ATOM 696 C C . LEU A 1 86 ? 6.355 -9.879 -13.907 1.00 82.25 86 LEU A C 1
ATOM 698 O O . LEU A 1 86 ? 5.263 -9.343 -13.759 1.00 82.25 86 LEU A O 1
ATOM 702 N N . LEU A 1 87 ? 7.336 -9.299 -14.609 1.00 82.94 87 LEU A N 1
ATOM 703 C CA . LEU A 1 87 ? 7.179 -7.984 -15.247 1.00 82.94 87 LEU A CA 1
ATOM 704 C C . LEU A 1 87 ? 6.146 -8.023 -16.373 1.00 82.94 87 LEU A C 1
ATOM 706 O O . LEU A 1 87 ? 5.331 -7.111 -16.482 1.00 82.94 87 LEU A O 1
ATOM 710 N N . LYS A 1 88 ? 6.138 -9.105 -17.159 1.00 85.44 88 LYS A N 1
ATOM 711 C CA . LYS A 1 88 ? 5.132 -9.321 -18.200 1.00 85.44 88 LYS A CA 1
ATOM 712 C C . LYS A 1 88 ? 3.718 -9.395 -17.617 1.00 85.44 88 LYS A C 1
ATOM 714 O O . LYS A 1 88 ? 2.826 -8.718 -18.108 1.00 85.44 88 LYS A O 1
ATOM 719 N N . PHE A 1 89 ? 3.530 -10.147 -16.533 1.00 86.88 89 PHE A N 1
ATOM 720 C CA . PHE A 1 89 ? 2.244 -10.223 -15.839 1.00 86.88 89 PHE A CA 1
ATOM 721 C C . PHE A 1 89 ? 1.773 -8.854 -15.330 1.00 86.88 89 PHE A C 1
ATOM 723 O O . PHE A 1 89 ? 0.621 -8.482 -15.551 1.00 86.88 89 PHE A O 1
ATOM 730 N N . ILE A 1 90 ? 2.658 -8.092 -14.673 1.00 86.00 90 ILE A N 1
ATOM 731 C CA . ILE A 1 90 ? 2.314 -6.753 -14.172 1.00 86.00 90 ILE A CA 1
ATOM 732 C C . ILE A 1 90 ? 1.931 -5.835 -15.329 1.00 86.00 90 ILE A C 1
ATOM 734 O O . ILE A 1 90 ? 0.946 -5.115 -15.226 1.00 86.00 90 ILE A O 1
ATOM 738 N N . HIS A 1 91 ? 2.682 -5.876 -16.429 1.00 85.12 91 HIS A N 1
ATOM 739 C CA . HIS A 1 91 ? 2.403 -5.077 -17.613 1.00 85.12 91 HIS A CA 1
ATOM 740 C C . HIS A 1 91 ? 1.033 -5.415 -18.224 1.00 85.12 91 HIS A C 1
ATOM 742 O O . HIS A 1 91 ? 0.219 -4.519 -18.448 1.00 85.12 91 HIS A O 1
ATOM 748 N N . ASP A 1 92 ? 0.749 -6.700 -18.437 1.00 89.50 92 ASP A N 1
ATOM 749 C CA . ASP A 1 92 ? -0.483 -7.167 -19.084 1.00 89.50 92 ASP A CA 1
ATOM 750 C C . ASP A 1 92 ? -1.738 -6.884 -18.235 1.00 89.50 92 ASP A C 1
ATOM 752 O O . ASP A 1 92 ? -2.831 -6.695 -18.772 1.00 89.50 92 ASP A O 1
ATOM 756 N N . HIS A 1 93 ? -1.589 -6.799 -16.909 1.00 90.38 93 HIS A N 1
ATOM 757 C CA . HIS A 1 93 ? -2.686 -6.552 -15.969 1.00 90.38 93 HIS A CA 1
ATOM 758 C C . HIS A 1 93 ? -2.601 -5.206 -15.241 1.00 90.38 93 HIS A C 1
ATOM 760 O O . HIS A 1 93 ? -3.326 -4.991 -14.265 1.00 90.38 93 HIS A O 1
ATOM 766 N N . TYR A 1 94 ? -1.771 -4.276 -15.720 1.00 85.88 94 TYR A N 1
ATOM 767 C CA . TYR A 1 94 ? -1.468 -3.031 -15.012 1.00 85.88 94 TYR A CA 1
ATOM 768 C C . TYR A 1 94 ? -2.726 -2.223 -14.663 1.00 85.88 94 TYR A C 1
ATOM 770 O O . TYR A 1 94 ? -2.903 -1.810 -13.521 1.00 85.88 94 TYR A O 1
ATOM 778 N N . SER A 1 95 ? -3.661 -2.065 -15.607 1.00 87.00 95 SER A N 1
ATOM 779 C CA . SER A 1 95 ? -4.909 -1.324 -15.369 1.00 87.00 95 SER A CA 1
ATOM 780 C C . SER A 1 95 ? -5.789 -1.949 -14.285 1.00 87.00 95 SER A C 1
ATOM 782 O O . SER A 1 95 ? -6.446 -1.227 -13.538 1.00 87.00 95 SER A O 1
ATOM 784 N N . LEU A 1 96 ? -5.805 -3.281 -14.186 1.00 88.75 96 LEU A N 1
ATOM 785 C CA . LEU A 1 96 ? -6.582 -3.994 -13.174 1.00 88.75 96 LEU A CA 1
ATOM 786 C C . LEU A 1 96 ? -5.931 -3.846 -11.799 1.00 88.75 96 LEU A C 1
ATOM 788 O O . LEU A 1 96 ? -6.628 -3.557 -10.830 1.00 88.75 96 LEU A O 1
ATOM 792 N N . LEU A 1 97 ? -4.604 -3.985 -11.725 1.00 87.50 97 LEU A N 1
ATOM 793 C CA . LEU A 1 97 ? -3.834 -3.769 -10.498 1.00 87.50 97 LEU A CA 1
ATOM 794 C C . LEU A 1 97 ? -4.004 -2.335 -9.981 1.00 87.50 97 LEU A C 1
ATOM 796 O O . LEU A 1 97 ? -4.289 -2.141 -8.803 1.00 87.50 97 LEU A O 1
ATOM 800 N N . PHE A 1 98 ? -3.926 -1.348 -10.873 1.00 85.31 98 PHE A N 1
ATOM 801 C CA . PHE A 1 98 ? -4.124 0.061 -10.540 1.00 85.31 98 PHE A CA 1
ATOM 802 C C . PHE A 1 98 ? -5.556 0.358 -10.073 1.00 85.31 98 PHE A C 1
ATOM 804 O O . PHE A 1 98 ? -5.768 1.054 -9.081 1.00 85.31 98 PHE A O 1
ATOM 811 N N . PHE A 1 99 ? -6.562 -0.214 -10.742 1.00 89.69 99 PHE A N 1
ATOM 812 C CA . PHE A 1 99 ? -7.949 -0.115 -10.289 1.00 89.69 99 PHE A CA 1
ATOM 813 C C . PHE A 1 99 ? -8.134 -0.724 -8.896 1.00 89.69 99 PHE A C 1
ATOM 815 O O . PHE A 1 99 ? -8.796 -0.131 -8.042 1.00 89.69 99 PHE A O 1
ATOM 822 N N . LEU A 1 100 ? -7.537 -1.895 -8.660 1.00 87.38 100 LEU A N 1
ATOM 823 C CA . LEU A 1 100 ? -7.626 -2.577 -7.380 1.00 87.38 100 LEU A CA 1
ATOM 824 C C . LEU A 1 100 ? -6.982 -1.746 -6.265 1.00 87.38 100 LEU A C 1
ATOM 826 O O . LEU A 1 100 ? -7.599 -1.625 -5.214 1.00 87.38 100 LEU A O 1
ATOM 830 N N . LEU A 1 101 ? -5.835 -1.114 -6.530 1.00 87.00 101 LEU A N 1
ATOM 831 C CA . LEU A 1 101 ? -5.139 -0.213 -5.605 1.00 87.00 101 LEU A CA 1
ATOM 832 C C . LEU A 1 101 ? -6.009 0.991 -5.205 1.00 87.00 101 LEU A C 1
ATOM 834 O O . LEU A 1 101 ? -6.154 1.316 -4.028 1.00 87.00 101 LEU A O 1
ATOM 838 N N . ILE A 1 102 ? -6.684 1.628 -6.164 1.00 86.56 102 ILE A N 1
ATOM 839 C CA . ILE A 1 102 ? -7.609 2.735 -5.858 1.00 86.56 102 ILE A CA 1
ATOM 840 C C . ILE A 1 102 ? -8.812 2.239 -5.041 1.00 86.56 102 ILE A C 1
ATOM 842 O O . ILE A 1 102 ? -9.277 2.919 -4.115 1.00 86.56 102 ILE A O 1
ATOM 846 N N . ALA A 1 103 ? -9.334 1.057 -5.372 1.00 87.31 103 ALA A N 1
ATOM 847 C CA . ALA A 1 103 ? -10.477 0.470 -4.685 1.00 87.31 103 ALA A CA 1
ATOM 848 C C . ALA A 1 103 ? -10.145 0.087 -3.231 1.00 87.31 103 ALA A C 1
ATOM 850 O O . ALA A 1 103 ? -10.936 0.387 -2.330 1.00 87.31 103 ALA A O 1
ATOM 851 N N . THR A 1 104 ? -8.983 -0.521 -2.977 1.00 84.88 104 THR A N 1
ATOM 852 C CA . THR A 1 104 ? -8.510 -0.871 -1.627 1.00 84.88 104 THR A CA 1
ATOM 853 C C . THR A 1 104 ? -8.245 0.369 -0.788 1.00 84.88 104 THR A C 1
ATOM 855 O O . THR A 1 104 ? -8.684 0.430 0.365 1.00 84.88 104 THR A O 1
ATOM 858 N N . ASN A 1 105 ? -7.641 1.402 -1.377 1.00 83.56 105 ASN A N 1
ATOM 859 C CA . ASN A 1 105 ? -7.421 2.678 -0.705 1.00 83.56 105 ASN A CA 1
ATOM 860 C C . ASN A 1 105 ? -8.750 3.335 -0.283 1.00 83.56 105 ASN A C 1
ATOM 862 O O . ASN A 1 105 ? -8.950 3.697 0.880 1.00 83.56 105 ASN A O 1
ATOM 866 N N . SER A 1 106 ? -9.719 3.381 -1.202 1.00 85.25 106 SER A N 1
ATOM 867 C CA . SER A 1 106 ? -11.061 3.912 -0.935 1.00 85.25 106 SER A CA 1
ATOM 868 C C . SER A 1 106 ? -11.786 3.123 0.159 1.00 85.25 106 SER A C 1
ATOM 870 O O . SER A 1 106 ? -12.434 3.704 1.035 1.00 85.25 106 SER A O 1
ATOM 872 N N . TYR A 1 107 ? -11.656 1.795 0.149 1.00 84.81 107 TYR A N 1
ATOM 873 C CA . TYR A 1 107 ? -12.238 0.929 1.170 1.00 84.81 107 TYR A CA 1
ATOM 874 C C . TYR A 1 107 ? -11.654 1.212 2.563 1.00 84.81 107 TYR A C 1
ATOM 876 O O . TYR A 1 107 ? -12.414 1.352 3.528 1.00 84.81 107 TYR A O 1
ATOM 884 N N . SER A 1 108 ? -10.332 1.372 2.665 1.00 81.81 108 SER A N 1
ATOM 885 C CA . SER A 1 108 ? -9.646 1.723 3.915 1.00 81.81 108 SER A CA 1
ATOM 886 C C . SER A 1 108 ? -10.144 3.054 4.490 1.00 81.81 108 SER A C 1
ATOM 888 O O . SER A 1 108 ? -10.449 3.133 5.683 1.00 81.81 108 SER A O 1
ATOM 890 N N . ILE A 1 109 ? -10.332 4.080 3.650 1.00 84.25 109 ILE A N 1
ATOM 891 C CA . ILE A 1 109 ? -10.853 5.393 4.074 1.00 84.25 109 ILE A CA 1
ATOM 892 C C . ILE A 1 109 ? -12.289 5.286 4.600 1.00 84.25 109 ILE A C 1
ATOM 894 O O . ILE A 1 109 ? -12.615 5.845 5.655 1.00 84.25 109 ILE A O 1
ATOM 898 N 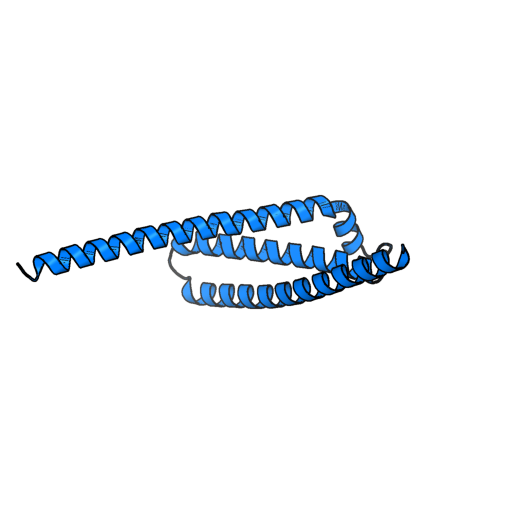N . ILE A 1 110 ? -13.166 4.575 3.884 1.00 84.38 110 ILE A N 1
ATOM 899 C CA . ILE A 1 110 ? -14.573 4.399 4.279 1.00 84.38 110 ILE A CA 1
ATOM 900 C C . ILE A 1 110 ? -14.658 3.697 5.631 1.00 84.38 110 ILE A C 1
ATOM 902 O O . ILE A 1 110 ? -15.461 4.076 6.491 1.00 84.38 110 ILE A O 1
ATOM 906 N N . PHE A 1 111 ? -13.836 2.675 5.825 1.00 78.06 111 PHE A N 1
ATOM 907 C CA . PHE A 1 111 ? -13.819 1.921 7.060 1.00 78.06 111 PHE A CA 1
ATOM 908 C C . PHE A 1 111 ? -13.308 2.763 8.232 1.00 78.06 111 PHE A C 1
ATOM 910 O O . PHE A 1 111 ? -13.996 2.856 9.250 1.00 78.06 111 PHE A O 1
ATOM 917 N N . LEU A 1 112 ? -12.175 3.450 8.066 1.00 79.38 112 LEU A N 1
ATOM 918 C CA . LEU A 1 112 ? -11.625 4.347 9.084 1.00 79.38 112 LEU A CA 1
ATOM 919 C C . LEU A 1 112 ? -12.628 5.446 9.464 1.00 79.38 112 LEU A C 1
ATOM 921 O O . LEU A 1 112 ? -12.835 5.741 10.639 1.00 79.38 112 LEU A O 1
ATOM 925 N N . SER A 1 113 ? -13.330 5.999 8.473 1.00 83.56 113 SER A N 1
ATOM 926 C CA . SER A 1 113 ? -14.377 7.002 8.689 1.00 83.56 113 SER A CA 1
ATOM 927 C C . SER A 1 113 ? -15.539 6.469 9.530 1.00 83.56 113 SER A C 1
ATOM 929 O O . SER A 1 113 ? -16.108 7.203 10.339 1.00 83.56 113 SER A O 1
ATOM 931 N N . ARG A 1 114 ? -15.924 5.200 9.353 1.00 82.06 114 ARG A N 1
ATOM 932 C CA . ARG A 1 114 ? -16.963 4.567 10.180 1.00 82.06 114 ARG A CA 1
ATOM 933 C C . ARG A 1 114 ? -16.505 4.409 11.626 1.00 82.06 114 ARG A C 1
ATOM 935 O O . ARG A 1 114 ? -17.315 4.633 12.525 1.00 82.06 114 ARG A O 1
ATOM 942 N N . ASP A 1 115 ? -15.240 4.074 11.846 1.00 79.88 115 ASP A N 1
ATOM 943 C CA . ASP A 1 115 ? -14.677 3.933 13.189 1.00 79.88 115 ASP A CA 1
ATOM 944 C C . ASP A 1 115 ? -14.560 5.275 13.909 1.00 79.88 115 ASP A C 1
ATOM 946 O O . ASP A 1 115 ? -15.083 5.407 15.016 1.00 79.88 115 ASP A O 1
ATOM 950 N N . LEU A 1 116 ? -14.049 6.309 13.236 1.00 80.38 116 LEU A N 1
ATOM 951 C CA . LEU A 1 116 ? -14.003 7.675 13.770 1.00 80.38 116 LEU A CA 1
ATOM 952 C C . LEU A 1 116 ? -15.393 8.203 14.144 1.00 80.38 116 LEU A C 1
ATOM 954 O O . LEU A 1 116 ? -15.578 8.774 15.217 1.00 80.38 116 LEU A O 1
ATOM 958 N N . ARG A 1 117 ? -16.408 7.986 13.294 1.00 84.56 117 ARG A N 1
ATOM 959 C CA . ARG A 1 117 ? -17.794 8.384 13.609 1.00 84.56 117 ARG A CA 1
ATOM 960 C C . ARG A 1 117 ? -18.327 7.662 14.840 1.00 84.56 117 ARG A C 1
ATOM 962 O O . ARG A 1 117 ? -19.049 8.259 15.639 1.00 84.56 117 ARG A O 1
ATOM 969 N N . ARG A 1 118 ? -17.994 6.380 14.989 1.00 82.94 118 ARG A N 1
ATOM 970 C CA . ARG A 1 118 ? -18.432 5.571 16.125 1.00 82.94 118 ARG A CA 1
ATOM 971 C C . ARG A 1 118 ? -17.792 6.065 17.420 1.00 82.94 118 ARG A C 1
ATOM 973 O O . ARG A 1 118 ? -18.502 6.239 18.408 1.00 82.94 118 ARG A O 1
ATOM 980 N N . GLU A 1 119 ? -16.495 6.351 17.403 1.00 82.81 119 GLU A N 1
ATOM 981 C CA . GLU A 1 119 ? -15.784 6.937 18.542 1.00 82.81 119 GLU A CA 1
ATOM 982 C C . GLU A 1 119 ? -16.304 8.331 18.895 1.00 82.81 119 GLU A C 1
ATOM 984 O O . GLU A 1 119 ? -16.594 8.583 20.063 1.00 82.81 119 GLU A O 1
ATOM 989 N N . ALA A 1 120 ? -16.522 9.203 17.908 1.00 85.44 120 ALA A N 1
ATOM 990 C CA . ALA A 1 120 ? -17.074 10.540 18.128 1.00 85.44 120 ALA A CA 1
ATOM 991 C C . ALA A 1 120 ? -18.464 10.493 18.787 1.00 85.44 120 ALA A C 1
ATOM 993 O O . ALA A 1 120 ? -18.751 11.261 19.708 1.00 85.44 120 ALA A O 1
ATOM 994 N N . PHE A 1 121 ? -19.321 9.556 18.366 1.00 87.81 121 PHE A N 1
ATOM 995 C CA . PHE A 1 121 ? -20.628 9.354 18.991 1.00 87.81 121 PHE A CA 1
ATOM 996 C C . PHE A 1 121 ? -20.500 8.899 20.452 1.00 87.81 121 PHE A C 1
ATOM 998 O O . PHE A 1 121 ? -21.181 9.434 21.327 1.00 87.81 121 PHE A O 1
ATOM 1005 N N . PHE A 1 122 ? -19.610 7.943 20.739 1.00 84.19 122 PHE A N 1
ATOM 1006 C CA . PHE A 1 122 ? -19.362 7.491 22.110 1.00 84.19 122 PHE A CA 1
ATOM 1007 C C . PHE A 1 122 ? -18.748 8.585 22.989 1.00 84.19 122 PHE A C 1
ATOM 1009 O O . PHE A 1 122 ? -19.159 8.724 24.140 1.00 84.19 122 PHE A O 1
ATOM 1016 N N . ALA A 1 123 ? -17.822 9.385 22.459 1.00 84.25 123 ALA A N 1
ATOM 1017 C CA . ALA A 1 123 ? -17.222 10.515 23.160 1.00 84.25 123 ALA A CA 1
ATOM 1018 C C . ALA A 1 123 ? -18.280 11.558 23.547 1.00 84.25 123 ALA A C 1
ATOM 1020 O O . ALA A 1 123 ? -18.355 11.954 24.708 1.00 84.25 123 ALA A O 1
ATOM 1021 N N . LYS A 1 124 ? -19.176 11.915 22.615 1.00 87.81 124 LYS A N 1
ATOM 1022 C CA . LYS A 1 124 ? -20.301 12.821 22.892 1.00 87.81 124 LYS A CA 1
ATOM 1023 C C . LYS A 1 124 ? -21.227 12.276 23.983 1.00 87.81 124 LYS A C 1
ATOM 1025 O O . LYS A 1 124 ? -21.683 13.027 24.839 1.00 87.81 124 LYS A O 1
ATOM 1030 N N . ARG A 1 125 ? -21.496 10.967 23.967 1.00 82.44 125 ARG A N 1
ATOM 1031 C CA . ARG A 1 125 ? -22.338 10.310 24.976 1.00 82.44 125 ARG A CA 1
ATOM 1032 C C . ARG A 1 125 ? -21.705 10.323 26.369 1.00 82.44 125 ARG A C 1
ATOM 1034 O O . ARG A 1 125 ? -22.430 10.494 27.339 1.00 82.44 125 ARG A O 1
ATOM 1041 N N . ARG A 1 126 ? -20.380 10.154 26.467 1.00 82.31 126 ARG A N 1
ATOM 1042 C CA . ARG A 1 126 ? -19.641 10.255 27.738 1.00 82.31 126 ARG A CA 1
ATOM 1043 C C . ARG A 1 126 ? -19.686 11.675 28.297 1.00 82.31 126 ARG A C 1
ATOM 1045 O O . ARG A 1 126 ? -20.095 11.829 29.436 1.00 82.31 126 ARG A O 1
ATOM 1052 N N . ALA A 1 127 ? -19.402 12.682 27.468 1.00 80.31 127 ALA A N 1
ATOM 1053 C CA . ALA A 1 127 ? -19.477 14.087 27.876 1.00 80.31 127 ALA A CA 1
ATOM 1054 C C . ALA A 1 127 ? -20.869 14.457 28.422 1.00 80.31 127 ALA A C 1
ATOM 1056 O O . ALA A 1 127 ? -20.988 14.966 29.528 1.00 80.31 127 ALA A O 1
ATOM 1057 N N . SER A 1 128 ? -21.936 14.077 27.709 1.00 79.12 128 SER A N 1
ATOM 1058 C CA . SER A 1 128 ? -23.312 14.315 28.169 1.00 79.12 128 SER A CA 1
ATOM 1059 C C . SER A 1 128 ? -23.664 13.584 29.473 1.00 79.12 128 SER A C 1
ATOM 1061 O O . SER A 1 128 ? -24.540 14.041 30.205 1.00 79.12 128 SER A O 1
ATOM 1063 N N . ASN A 1 129 ? -23.035 12.440 29.752 1.00 79.25 129 ASN A N 1
ATOM 1064 C CA . ASN A 1 129 ? -23.250 11.698 30.992 1.00 79.25 129 ASN A CA 1
ATOM 1065 C C . ASN A 1 129 ? -22.512 12.352 32.171 1.00 79.25 129 ASN A C 1
ATOM 1067 O O . ASN A 1 129 ? -23.056 12.395 33.271 1.00 79.25 129 ASN A O 1
ATOM 1071 N N . ASP A 1 130 ? -21.319 12.902 31.938 1.00 75.62 130 ASP A N 1
ATOM 1072 C CA . ASP A 1 130 ? -20.563 13.654 32.944 1.00 75.62 130 ASP A CA 1
ATOM 1073 C C . ASP A 1 130 ? -21.282 14.958 33.331 1.00 75.62 130 ASP A C 1
ATOM 1075 O O . ASP A 1 130 ? -21.378 15.270 34.519 1.00 75.62 130 ASP A O 1
ATOM 1079 N N . ASP A 1 131 ? -21.890 15.655 32.363 1.00 72.81 131 ASP A N 1
ATOM 1080 C CA . ASP A 1 131 ? -22.707 16.855 32.610 1.00 72.81 131 ASP A CA 1
ATOM 1081 C C . ASP A 1 131 ? -23.917 16.550 33.514 1.00 72.81 131 ASP A C 1
ATOM 1083 O O . ASP A 1 131 ? -24.215 17.286 34.458 1.00 72.81 131 ASP A O 1
ATOM 1087 N N . HIS A 1 132 ? -24.594 15.423 33.267 1.00 67.75 132 HIS A N 1
ATOM 1088 C CA . HIS A 1 132 ? -25.715 14.969 34.093 1.00 67.75 132 HIS A CA 1
ATOM 1089 C C . HIS A 1 132 ? -25.282 14.593 35.516 1.00 67.75 132 HIS A C 1
ATOM 1091 O O . HIS A 1 132 ? -25.954 14.973 36.477 1.00 67.75 132 HIS A O 1
ATOM 1097 N N . VAL A 1 133 ? -24.160 13.879 35.669 1.00 69.12 133 VAL A N 1
ATOM 1098 C CA . VAL A 1 133 ? -23.617 13.502 36.986 1.00 69.12 133 VAL A CA 1
ATOM 1099 C C . VAL A 1 133 ? -23.196 14.741 37.779 1.00 69.12 133 VAL A C 1
ATOM 1101 O O . VAL A 1 133 ? -23.445 14.807 38.987 1.00 69.12 133 VAL A O 1
ATOM 1104 N N . PHE A 1 134 ? -22.610 15.741 37.115 1.00 68.88 134 PHE A N 1
ATOM 1105 C CA . PHE A 1 134 ? -22.249 17.010 37.740 1.00 68.88 134 PHE A CA 1
ATOM 1106 C C . PHE A 1 134 ? -23.493 17.741 38.262 1.00 68.88 134 PHE A C 1
ATOM 1108 O O . PHE A 1 134 ? -23.525 18.117 39.430 1.00 68.88 134 PHE A O 1
ATOM 1115 N N . MET A 1 135 ? -24.563 17.849 37.465 1.00 65.25 135 MET A N 1
ATOM 1116 C CA . MET A 1 135 ? -25.803 18.497 37.916 1.00 65.25 135 MET A CA 1
ATOM 1117 C C . MET A 1 135 ? -26.471 17.791 39.105 1.00 65.25 135 MET A C 1
ATOM 1119 O O . MET A 1 135 ? -26.997 18.467 39.980 1.00 65.25 135 MET A O 1
ATOM 1123 N N . THR A 1 136 ? -26.398 16.459 39.198 1.00 68.25 136 THR A N 1
ATOM 1124 C CA . THR A 1 136 ? -26.947 15.712 40.350 1.00 68.25 136 THR A CA 1
ATOM 1125 C C . THR A 1 136 ? -26.102 15.773 41.625 1.00 68.25 136 THR A C 1
ATOM 1127 O O . THR A 1 136 ? -26.603 15.441 42.693 1.00 68.25 136 THR A O 1
ATOM 1130 N N . ARG A 1 137 ? -24.818 16.152 41.549 1.00 62.69 137 ARG A N 1
ATOM 1131 C CA . ARG A 1 137 ? -23.943 16.272 42.734 1.00 62.69 137 ARG A CA 1
ATOM 1132 C C . ARG A 1 137 ? -23.992 17.645 43.405 1.00 62.69 137 ARG A C 1
ATOM 1134 O O . ARG A 1 137 ? -23.516 17.763 44.529 1.00 62.69 137 ARG A O 1
ATOM 1141 N N . PHE A 1 138 ? -24.516 18.658 42.717 1.00 59.81 138 PHE A N 1
ATOM 1142 C CA . PHE A 1 138 ? -24.571 20.045 43.192 1.00 59.81 138 PHE A CA 1
ATOM 1143 C C . PHE A 1 138 ? -26.006 20.562 43.418 1.00 59.81 138 PHE A C 1
ATOM 1145 O O . PHE A 1 138 ? -26.183 21.761 43.625 1.00 59.81 138 PHE A O 1
ATOM 1152 N N . SER A 1 139 ? -27.009 19.675 43.393 1.00 52.28 139 SER A N 1
ATOM 1153 C CA . SER A 1 139 ? -28.387 19.932 43.852 1.00 52.28 139 SER A CA 1
ATOM 1154 C C . SER A 1 139 ? -28.602 19.386 45.256 1.00 52.28 139 SER A C 1
ATOM 1156 O O . SER A 1 139 ? -29.208 20.098 46.079 1.00 52.28 139 SER A O 1
#

Secondary structure (DSSP, 8-state):
-HHHHHHHHHHHHHHHHHHHHHHHHHHHHHHHHHHHHHHHH-TT-TTHHHHHHHHHHHHHHHHHHHHHHHHHHHHHTTGGG---HHHHHHHHTHHHHHHHHHHHHHHHHHHHHHHHHHHHHHHHHHHHHHHHHHHHH--

Radius of gyration: 22.91 Å; chains: 1; bounding box: 44×39×69 Å

pLDDT: mean 78.16, std 8.87, range [52.28, 90.38]